Protein AF-A0A1Y5G6A6-F1 (afdb_monomer)

Sequence (127 aa):
MKDCNSCGKCCTKYSNGGLSATASEIEFWDICRPEIVRYVDDGKIWMNPDNGQQLELCPWLNKVPGEDKYLCGIYYDRPDDCKYYPVTIEQMIADDCEMLEVKDLRNPKQAQKDLDKLMVDSRPPLE

Mean predicted aligned error: 2.64 Å

Structure (mmCIF, N/CA/C/O backbone):
data_AF-A0A1Y5G6A6-F1
#
_entry.id   AF-A0A1Y5G6A6-F1
#
loop_
_atom_site.group_PDB
_atom_site.id
_atom_site.type_symbol
_atom_site.label_atom_id
_atom_site.label_alt_id
_atom_site.label_comp_id
_atom_site.label_asym_id
_atom_site.label_entity_id
_atom_site.label_seq_id
_atom_site.pdbx_PDB_ins_code
_atom_site.Cartn_x
_atom_site.Cartn_y
_atom_site.Cartn_z
_atom_site.occupancy
_atom_site.B_iso_or_equiv
_atom_site.auth_seq_id
_atom_site.auth_comp_id
_atom_site.auth_asym_id
_atom_site.auth_atom_id
_atom_site.pdbx_PDB_model_num
ATOM 1 N N . MET A 1 1 ? -7.605 0.165 17.336 1.00 94.31 1 MET A N 1
ATOM 2 C CA . MET A 1 1 ? -6.863 -0.388 16.202 1.00 94.31 1 MET A CA 1
ATOM 3 C C . MET A 1 1 ? -5.777 -1.316 16.713 1.00 94.31 1 MET A C 1
ATOM 5 O O . MET A 1 1 ? -5.132 -0.988 17.707 1.00 94.31 1 MET A O 1
ATOM 9 N N . LYS A 1 2 ? -5.603 -2.460 16.053 1.00 95.94 2 LYS A N 1
ATOM 10 C CA . LYS A 1 2 ? -4.484 -3.391 16.262 1.00 95.94 2 LYS A CA 1
ATOM 11 C C . LYS A 1 2 ? -3.462 -3.267 15.129 1.00 95.94 2 LYS A C 1
ATOM 13 O O . LYS A 1 2 ? -3.739 -2.626 14.116 1.00 95.94 2 LYS A O 1
ATOM 18 N N . ASP A 1 3 ? -2.320 -3.921 15.289 1.00 95.00 3 ASP A N 1
ATOM 19 C CA . ASP A 1 3 ? -1.250 -3.902 14.292 1.00 95.00 3 ASP A CA 1
ATOM 20 C C . ASP A 1 3 ? -1.675 -4.527 12.956 1.00 95.00 3 ASP A C 1
ATOM 22 O O . ASP A 1 3 ? -2.510 -5.439 12.897 1.00 95.00 3 ASP A O 1
ATOM 26 N N . CYS A 1 4 ? -1.062 -4.044 11.870 1.00 94.88 4 CYS A N 1
ATOM 27 C CA . CYS A 1 4 ? -1.182 -4.667 10.556 1.00 94.88 4 CYS A CA 1
ATOM 28 C C . CYS A 1 4 ? -0.639 -6.098 10.615 1.00 94.88 4 CYS A C 1
ATOM 30 O O . CYS A 1 4 ? 0.480 -6.333 11.062 1.00 94.88 4 CYS A O 1
ATOM 32 N N . ASN A 1 5 ? -1.421 -7.059 10.127 1.00 95.94 5 ASN A N 1
ATOM 33 C CA . ASN A 1 5 ? -1.040 -8.470 10.090 1.00 95.94 5 ASN A CA 1
ATOM 34 C C . ASN A 1 5 ? -0.456 -8.915 8.741 1.00 95.94 5 ASN A C 1
ATOM 36 O O . ASN A 1 5 ? -0.263 -10.110 8.526 1.00 95.94 5 ASN A O 1
ATOM 40 N N . SER A 1 6 ? -0.197 -7.972 7.831 1.00 96.31 6 SER A N 1
ATOM 41 C CA . SER A 1 6 ? 0.351 -8.234 6.498 1.00 96.31 6 SER A CA 1
ATOM 42 C C . SER A 1 6 ? -0.490 -9.203 5.652 1.00 96.31 6 SER A C 1
ATOM 44 O O . SER A 1 6 ? 0.052 -9.969 4.859 1.00 96.31 6 SER A O 1
ATOM 46 N N . CYS A 1 7 ? -1.822 -9.154 5.776 1.00 96.88 7 CYS A N 1
ATOM 47 C CA . CYS A 1 7 ? -2.744 -10.012 5.015 1.00 96.88 7 CYS A CA 1
ATOM 48 C C . CYS A 1 7 ? -2.739 -9.775 3.490 1.00 96.88 7 CYS A C 1
ATOM 50 O O . CYS A 1 7 ? -3.278 -10.586 2.743 1.00 96.88 7 CYS A O 1
ATOM 52 N N . GLY A 1 8 ? -2.165 -8.665 3.007 1.00 95.81 8 GLY A N 1
ATOM 53 C CA . GLY A 1 8 ? -2.004 -8.368 1.576 1.00 95.81 8 GLY A CA 1
ATOM 54 C C . GLY A 1 8 ? -3.264 -7.901 0.836 1.00 95.81 8 GLY A C 1
ATOM 55 O O . GLY A 1 8 ? -3.186 -7.654 -0.369 1.00 95.81 8 GLY A O 1
ATOM 56 N N . LYS A 1 9 ? -4.407 -7.733 1.520 1.00 96.06 9 LYS A N 1
ATOM 57 C CA . LYS A 1 9 ? -5.672 -7.290 0.899 1.00 96.06 9 LYS A CA 1
ATOM 58 C C . LYS A 1 9 ? -5.542 -5.938 0.200 1.00 96.06 9 LYS A C 1
ATOM 60 O O . LYS A 1 9 ? -5.856 -5.840 -0.980 1.00 96.06 9 LYS A O 1
ATOM 65 N N . CYS A 1 10 ? -5.025 -4.922 0.895 1.00 95.25 10 CYS A N 1
ATOM 66 C CA . CYS A 1 10 ? -4.820 -3.597 0.306 1.00 95.25 10 CYS A CA 1
ATOM 67 C C . CYS A 1 10 ? -3.791 -3.636 -0.835 1.00 95.25 10 CYS A C 1
ATOM 69 O O . CYS A 1 10 ? -4.046 -3.087 -1.901 1.00 95.25 10 CYS A O 1
ATOM 71 N N . CYS A 1 11 ? -2.680 -4.363 -0.670 1.00 96.00 11 CYS A N 1
ATOM 72 C CA . CYS A 1 11 ? -1.668 -4.510 -1.720 1.00 96.00 11 CYS A CA 1
ATOM 73 C C . CYS A 1 11 ? -2.244 -5.124 -3.004 1.00 96.00 11 CYS A C 1
ATOM 75 O O . CYS A 1 11 ? -1.933 -4.661 -4.094 1.00 96.00 11 CYS A O 1
ATOM 77 N N . THR A 1 12 ? -3.094 -6.144 -2.867 1.00 96.12 12 THR A N 1
ATOM 78 C CA . THR A 1 12 ? -3.748 -6.820 -3.998 1.00 96.12 12 THR A CA 1
ATOM 79 C C . THR A 1 12 ? -4.854 -5.960 -4.610 1.00 96.12 12 THR A C 1
ATOM 81 O O . THR A 1 12 ? -5.032 -5.952 -5.822 1.00 96.12 12 THR A O 1
ATOM 84 N N . LYS A 1 13 ? -5.595 -5.209 -3.784 1.00 96.44 13 LYS A N 1
ATOM 85 C CA . LYS A 1 13 ? -6.676 -4.328 -4.243 1.00 96.44 13 LYS A CA 1
ATOM 86 C C . LYS A 1 13 ? -6.159 -3.213 -5.152 1.00 96.44 13 LYS A C 1
ATOM 88 O O . LYS A 1 13 ? -6.781 -2.934 -6.171 1.00 96.44 13 LYS A O 1
ATOM 93 N N . TYR A 1 14 ? -5.042 -2.586 -4.785 1.00 96.75 14 TYR A N 1
ATOM 94 C CA . TYR A 1 14 ? -4.523 -1.422 -5.507 1.00 96.75 14 TYR A CA 1
ATOM 95 C C . TYR A 1 14 ? -3.482 -1.762 -6.583 1.00 96.75 14 TYR A C 1
ATOM 97 O O . TYR A 1 14 ? -3.152 -0.898 -7.391 1.00 96.75 14 TYR A O 1
ATOM 105 N N . SER A 1 15 ? -2.966 -2.994 -6.655 1.00 95.44 15 SER A N 1
ATOM 106 C CA . SER A 1 15 ? -1.864 -3.310 -7.576 1.00 95.44 15 SER A CA 1
ATOM 107 C C . SER A 1 15 ? -2.192 -3.155 -9.058 1.00 95.44 15 SER A C 1
ATOM 109 O O . SER A 1 15 ? -1.291 -2.852 -9.836 1.00 95.44 15 SER A O 1
ATOM 111 N N . ASN A 1 16 ? -3.452 -3.350 -9.447 1.00 96.44 16 ASN A N 1
ATOM 112 C CA . ASN A 1 16 ? -3.880 -3.284 -10.841 1.00 96.44 16 ASN A CA 1
ATOM 113 C C . ASN A 1 16 ? -4.223 -1.842 -11.252 1.00 96.44 16 ASN A C 1
ATOM 115 O O . ASN A 1 16 ? -5.392 -1.483 -11.393 1.00 96.44 16 ASN A O 1
ATOM 119 N N . GLY A 1 17 ? -3.195 -0.997 -11.374 1.00 94.69 17 GLY A N 1
ATOM 120 C CA . GLY A 1 17 ? -3.330 0.399 -11.811 1.00 94.69 17 GLY A CA 1
ATOM 121 C C . GLY A 1 17 ? -3.957 1.352 -10.786 1.00 94.69 17 GLY A C 1
ATOM 122 O O . GLY A 1 17 ? -4.288 2.483 -11.130 1.00 94.69 17 GLY A O 1
ATOM 123 N N . GLY A 1 18 ? -4.134 0.916 -9.535 1.00 96.00 18 GLY A N 1
ATOM 124 C CA . GLY A 1 18 ? -4.655 1.738 -8.437 1.00 96.00 18 GLY A CA 1
ATOM 125 C C . GLY A 1 18 ? -3.578 2.457 -7.622 1.00 96.00 18 GLY A C 1
ATOM 126 O O . GLY A 1 18 ? -3.912 3.082 -6.620 1.00 96.00 18 GLY A O 1
ATOM 127 N N . LEU A 1 19 ? -2.307 2.339 -8.017 1.00 97.12 19 LEU A N 1
ATOM 128 C CA . LEU A 1 19 ? -1.159 2.978 -7.377 1.00 97.12 19 LEU A CA 1
ATOM 129 C C . LEU A 1 19 ? -0.457 3.904 -8.367 1.00 97.12 19 LEU A C 1
ATOM 131 O O . LEU A 1 19 ? -0.382 3.615 -9.562 1.00 97.12 19 LEU A O 1
ATOM 135 N N . SER A 1 20 ? 0.114 4.975 -7.838 1.00 97.25 20 SER A N 1
ATOM 136 C CA . SER A 1 20 ? 0.919 5.946 -8.561 1.00 97.25 20 SER A CA 1
ATOM 137 C C . SER A 1 20 ? 2.256 6.182 -7.860 1.00 97.25 20 SER A C 1
ATOM 139 O O . SER A 1 20 ? 2.449 5.814 -6.701 1.00 97.25 20 SER A O 1
ATOM 141 N N . ALA A 1 21 ? 3.196 6.768 -8.595 1.00 97.81 21 ALA A N 1
ATOM 142 C CA . ALA A 1 21 ? 4.441 7.293 -8.059 1.00 97.81 21 ALA A CA 1
ATOM 143 C C . ALA A 1 21 ? 4.642 8.703 -8.611 1.00 97.81 21 ALA A C 1
ATOM 145 O O . ALA A 1 21 ? 4.272 9.004 -9.749 1.00 97.81 21 ALA A O 1
ATOM 146 N N . THR A 1 22 ? 5.223 9.577 -7.803 1.00 97.94 22 THR A N 1
ATOM 147 C CA . THR A 1 22 ? 5.615 10.913 -8.239 1.00 97.94 22 THR A CA 1
ATOM 148 C C . THR A 1 22 ? 6.796 10.844 -9.208 1.00 97.94 22 THR A C 1
ATOM 150 O O . THR A 1 22 ? 7.573 9.887 -9.223 1.00 97.94 22 THR A O 1
ATOM 153 N N . ALA A 1 23 ? 6.981 11.902 -10.002 1.00 98.00 23 ALA A N 1
ATOM 154 C CA . ALA A 1 23 ? 8.119 11.997 -10.917 1.00 98.00 23 ALA A CA 1
ATOM 155 C C . ALA A 1 23 ? 9.470 11.882 -10.186 1.00 98.00 23 ALA A C 1
ATOM 157 O O . ALA A 1 23 ? 10.388 11.253 -10.701 1.00 98.00 23 ALA A O 1
ATOM 158 N N . SER A 1 24 ? 9.578 12.434 -8.973 1.00 97.81 24 SER A N 1
ATOM 159 C CA . SER A 1 24 ? 10.803 12.370 -8.168 1.00 97.81 24 SER A CA 1
ATOM 160 C C . SER A 1 24 ? 11.104 10.964 -7.642 1.00 97.81 24 SER A C 1
ATOM 162 O O . SER A 1 24 ? 12.269 10.587 -7.563 1.00 97.81 24 SER A O 1
ATOM 164 N N . GLU A 1 25 ? 10.084 10.168 -7.307 1.00 97.94 25 GLU A N 1
ATOM 165 C CA . GLU A 1 25 ? 10.280 8.757 -6.942 1.00 97.94 25 GLU A CA 1
ATOM 166 C C . GLU A 1 25 ? 10.767 7.936 -8.135 1.00 97.94 25 GLU A C 1
ATOM 168 O O . GLU A 1 25 ? 11.708 7.155 -8.005 1.00 97.94 25 GLU A O 1
ATOM 173 N N . ILE A 1 26 ? 10.171 8.159 -9.310 1.00 98.38 26 ILE A N 1
ATOM 174 C CA . ILE A 1 26 ? 10.577 7.490 -10.550 1.00 98.38 26 ILE A CA 1
ATOM 175 C C . ILE A 1 26 ? 12.017 7.868 -10.919 1.00 98.38 26 ILE A C 1
ATOM 177 O O . ILE A 1 26 ? 12.809 6.982 -11.226 1.00 98.38 26 ILE A O 1
ATOM 181 N N . GLU A 1 27 ? 12.382 9.152 -10.838 1.00 98.00 27 GLU A N 1
ATOM 182 C CA . GLU A 1 27 ? 13.753 9.626 -11.079 1.00 98.00 27 GLU A CA 1
ATOM 18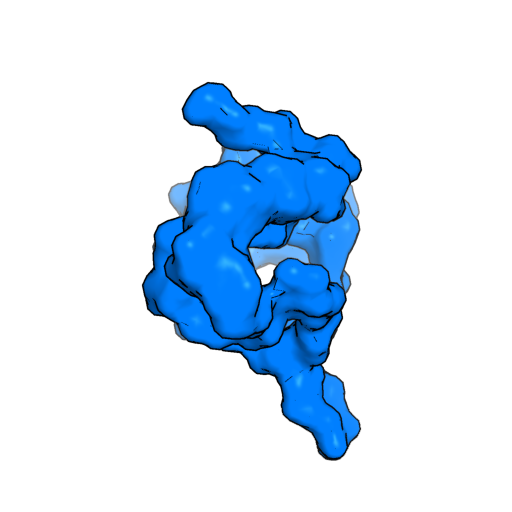3 C C . GLU A 1 27 ? 14.752 8.990 -10.103 1.00 98.00 27 GLU A C 1
ATOM 185 O O . GLU A 1 27 ? 15.824 8.533 -10.504 1.00 98.00 27 GLU A O 1
ATOM 190 N N . PHE A 1 28 ? 14.394 8.892 -8.819 1.00 97.69 28 PHE A N 1
ATOM 191 C CA . PHE A 1 28 ? 15.220 8.193 -7.839 1.00 97.69 28 PHE A CA 1
ATOM 192 C C . PHE A 1 28 ? 15.411 6.715 -8.205 1.00 97.69 28 PHE A C 1
ATOM 194 O O . PHE A 1 28 ? 16.535 6.210 -8.133 1.00 97.69 28 PHE A O 1
ATOM 201 N N . TRP A 1 29 ? 14.348 6.011 -8.604 1.00 98.44 29 TRP A N 1
ATOM 202 C CA . TRP A 1 29 ? 14.465 4.612 -9.012 1.00 98.44 29 TRP A CA 1
ATOM 203 C C . TRP A 1 29 ? 15.279 4.439 -10.291 1.00 98.44 29 TRP A C 1
ATOM 205 O O . TRP A 1 29 ? 16.041 3.480 -10.374 1.00 98.44 29 TRP A O 1
ATOM 215 N N . ASP A 1 30 ? 15.181 5.362 -11.246 1.00 97.75 30 ASP A N 1
ATOM 216 C CA . ASP A 1 30 ? 15.973 5.323 -12.479 1.00 97.75 30 ASP A CA 1
ATOM 217 C C . ASP A 1 30 ? 17.480 5.330 -12.190 1.00 97.75 30 ASP A C 1
ATOM 219 O O . ASP A 1 30 ? 18.249 4.544 -12.742 1.00 97.75 30 ASP A O 1
ATOM 223 N N . ILE A 1 31 ? 17.895 6.161 -11.232 1.00 97.75 31 ILE A N 1
ATOM 224 C CA . ILE A 1 31 ? 19.303 6.315 -10.860 1.00 97.75 31 ILE A CA 1
ATOM 225 C C . ILE A 1 31 ? 19.770 5.186 -9.931 1.00 97.75 31 ILE A C 1
ATOM 227 O O . ILE A 1 31 ? 20.872 4.657 -10.092 1.00 97.75 31 ILE A O 1
ATOM 231 N N . CYS A 1 32 ? 18.967 4.846 -8.922 1.00 97.88 32 CYS A N 1
ATOM 232 C CA . CYS A 1 32 ? 19.423 4.039 -7.789 1.00 97.88 32 CYS A CA 1
ATOM 233 C C . CYS A 1 32 ? 18.883 2.608 -7.793 1.00 97.88 32 CYS A C 1
ATOM 235 O O . CYS A 1 32 ? 19.511 1.736 -7.193 1.00 97.88 32 CYS A O 1
ATOM 237 N N . ARG A 1 33 ? 17.720 2.368 -8.409 1.00 98.12 33 ARG A N 1
ATOM 238 C CA . ARG A 1 33 ? 16.931 1.128 -8.300 1.00 98.12 33 ARG A CA 1
ATOM 239 C C . ARG A 1 33 ? 16.454 0.646 -9.680 1.00 98.12 33 ARG A C 1
ATOM 241 O O . ARG A 1 33 ? 15.242 0.552 -9.914 1.00 98.12 33 ARG A O 1
ATOM 248 N N . PRO A 1 34 ? 17.377 0.317 -10.605 1.00 97.06 34 PRO A N 1
ATOM 249 C CA . PRO A 1 34 ? 17.033 -0.062 -11.976 1.00 97.06 34 PRO A CA 1
ATOM 250 C C . PRO A 1 34 ? 16.122 -1.298 -12.051 1.00 97.06 34 PRO A C 1
ATOM 252 O O . PRO A 1 34 ? 15.373 -1.484 -13.010 1.00 97.06 34 PRO A O 1
ATOM 255 N N . GLU A 1 35 ? 16.140 -2.154 -11.029 1.00 97.88 35 GLU A N 1
ATOM 256 C CA . GLU A 1 35 ? 15.230 -3.287 -10.921 1.00 97.88 35 GLU A CA 1
ATOM 257 C C . GLU A 1 35 ? 13.775 -2.873 -10.673 1.00 97.88 35 GLU A C 1
ATOM 259 O O . GLU A 1 35 ? 12.883 -3.615 -11.079 1.00 97.88 35 GLU A O 1
ATOM 264 N N . ILE A 1 36 ? 13.537 -1.712 -10.046 1.00 98.44 36 ILE A N 1
ATOM 265 C CA . ILE A 1 36 ? 12.209 -1.129 -9.807 1.00 98.44 36 ILE A CA 1
ATOM 266 C C . ILE A 1 36 ? 11.757 -0.343 -11.031 1.00 98.44 36 ILE A C 1
ATOM 268 O O . ILE A 1 36 ? 10.665 -0.606 -11.538 1.00 98.44 36 ILE A O 1
ATOM 272 N N . VAL A 1 37 ? 12.600 0.568 -11.534 1.00 98.25 37 VAL A N 1
ATOM 273 C CA . VAL A 1 37 ? 12.225 1.476 -12.633 1.00 98.25 37 VAL A CA 1
ATOM 274 C C . VAL A 1 37 ? 11.849 0.727 -13.912 1.00 98.25 37 VAL A C 1
ATOM 276 O O . VAL A 1 37 ? 11.026 1.204 -14.680 1.00 98.25 37 VAL A O 1
ATOM 279 N N . ARG A 1 38 ? 12.373 -0.490 -14.124 1.00 98.25 38 ARG A N 1
ATOM 280 C CA . ARG A 1 38 ? 12.008 -1.318 -15.285 1.00 98.25 38 ARG A CA 1
ATOM 281 C C . ARG A 1 38 ? 10.507 -1.629 -15.369 1.00 98.25 38 ARG A C 1
ATOM 283 O O . ARG A 1 38 ? 10.041 -2.036 -16.422 1.00 98.25 38 ARG A O 1
ATOM 290 N N . TYR A 1 39 ? 9.776 -1.511 -14.258 1.00 98.50 39 TYR A N 1
ATOM 291 C CA . TYR A 1 39 ? 8.323 -1.688 -14.195 1.00 98.50 39 TYR A CA 1
ATOM 292 C C . TYR A 1 39 ? 7.558 -0.363 -14.323 1.00 98.50 39 TYR A C 1
ATOM 294 O O . TYR A 1 39 ? 6.386 -0.291 -13.943 1.00 98.50 39 TYR A O 1
ATOM 302 N N . VAL A 1 40 ? 8.219 0.690 -14.800 1.00 98.19 40 VAL A N 1
ATOM 303 C CA . VAL A 1 40 ? 7.634 2.000 -15.072 1.00 98.19 40 VAL A CA 1
ATOM 304 C C . VAL A 1 40 ? 7.541 2.191 -16.582 1.00 98.19 40 VAL A C 1
ATOM 306 O O . VAL A 1 40 ? 8.522 1.985 -17.291 1.00 98.19 40 VAL A O 1
ATOM 309 N N . ASP A 1 41 ? 6.372 2.602 -17.067 1.00 97.81 41 ASP A N 1
ATOM 310 C CA . ASP A 1 41 ? 6.156 2.976 -18.468 1.00 97.81 41 ASP A CA 1
ATOM 311 C C . ASP A 1 41 ? 5.196 4.167 -18.541 1.00 97.81 41 ASP A C 1
ATOM 313 O O . ASP A 1 41 ? 4.162 4.177 -17.872 1.00 97.81 41 ASP A O 1
ATOM 317 N N . ASP A 1 42 ? 5.565 5.198 -19.305 1.00 95.62 42 ASP A N 1
ATOM 318 C CA . ASP A 1 42 ? 4.805 6.455 -19.443 1.00 95.62 42 ASP A CA 1
ATOM 319 C C . ASP A 1 42 ? 4.337 7.052 -18.091 1.00 95.62 42 ASP A C 1
ATOM 321 O O . ASP A 1 42 ? 3.189 7.459 -17.908 1.00 95.62 42 ASP A O 1
ATOM 325 N N . GLY A 1 43 ? 5.224 7.026 -17.086 1.00 95.81 43 GLY A N 1
ATOM 326 C CA . GLY A 1 43 ? 4.954 7.523 -15.729 1.00 95.81 43 GLY A CA 1
ATOM 327 C C . GLY A 1 43 ? 4.015 6.652 -14.879 1.00 95.81 43 GLY A C 1
ATOM 328 O O . GLY A 1 43 ? 3.745 6.995 -13.729 1.00 95.81 43 GLY A O 1
ATOM 329 N N . LYS A 1 44 ? 3.523 5.526 -15.405 1.00 97.62 44 LYS A N 1
ATOM 330 C CA . LYS A 1 44 ? 2.714 4.543 -14.669 1.00 97.62 44 LYS A CA 1
ATOM 331 C C . LYS A 1 44 ? 3.600 3.457 -14.091 1.00 97.62 44 LYS A C 1
ATOM 333 O O . LYS A 1 44 ? 4.618 3.108 -14.679 1.00 97.62 44 LYS A O 1
ATOM 338 N N . ILE A 1 45 ? 3.185 2.891 -12.962 1.00 98.12 45 ILE A N 1
ATOM 339 C CA . ILE A 1 45 ? 3.941 1.858 -12.253 1.00 98.12 45 ILE A CA 1
ATOM 340 C C . ILE A 1 45 ? 3.256 0.494 -12.319 1.00 98.12 45 ILE A C 1
ATOM 342 O O . ILE A 1 45 ? 2.039 0.377 -12.471 1.00 98.12 45 ILE A O 1
ATOM 346 N N . TRP A 1 46 ? 4.077 -0.542 -12.158 1.00 97.81 46 TRP A N 1
ATOM 347 C CA . TRP A 1 46 ? 3.709 -1.954 -12.309 1.00 97.81 46 TRP A CA 1
ATOM 348 C C . TRP A 1 46 ? 3.283 -2.290 -13.736 1.00 97.81 46 TRP A C 1
ATOM 350 O O . TRP A 1 46 ? 2.334 -3.032 -13.968 1.00 97.81 46 TRP A O 1
ATOM 360 N N . MET A 1 47 ? 4.030 -1.757 -14.693 1.00 98.38 47 MET A N 1
ATOM 361 C CA . MET A 1 47 ? 3.915 -2.072 -16.107 1.00 98.38 47 MET A CA 1
ATOM 362 C C . MET A 1 47 ? 4.831 -3.255 -16.422 1.00 98.38 47 MET A C 1
ATOM 364 O O . MET A 1 47 ? 5.946 -3.352 -15.909 1.00 98.38 47 MET A O 1
ATOM 368 N N . ASN A 1 48 ? 4.356 -4.199 -17.225 1.00 97.94 48 ASN A N 1
ATOM 369 C CA . ASN A 1 48 ? 5.141 -5.349 -17.640 1.00 97.94 48 ASN A CA 1
ATOM 370 C C . ASN A 1 48 ? 6.283 -4.873 -18.563 1.00 97.94 48 ASN A C 1
ATOM 372 O O . ASN A 1 48 ? 5.991 -4.314 -19.622 1.00 97.94 48 ASN A O 1
ATOM 376 N N . PRO A 1 49 ? 7.560 -5.118 -18.211 1.00 97.50 49 PRO A N 1
ATOM 377 C CA . PRO A 1 49 ? 8.706 -4.623 -18.975 1.00 97.50 49 PRO A CA 1
ATOM 378 C C . PRO A 1 4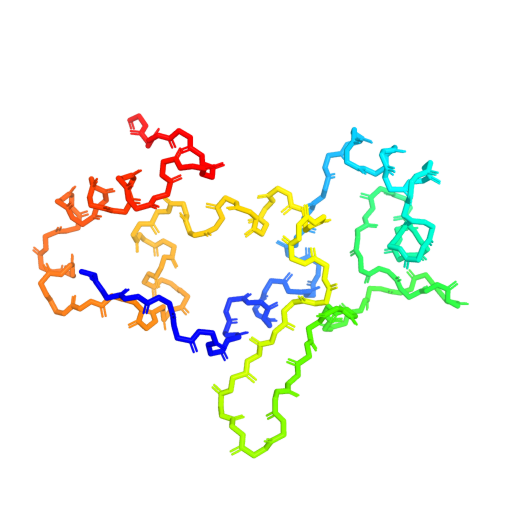9 ? 8.790 -5.182 -20.403 1.00 97.50 49 PRO A C 1
ATOM 380 O O . PRO A 1 49 ? 9.404 -4.560 -21.264 1.00 97.50 49 PRO A O 1
ATOM 383 N N . ASP A 1 50 ? 8.191 -6.346 -20.667 1.00 97.25 50 ASP A N 1
ATOM 384 C CA . ASP A 1 50 ? 8.318 -7.024 -21.959 1.00 97.25 50 ASP A CA 1
ATOM 385 C C . ASP A 1 50 ? 7.291 -6.533 -22.989 1.00 97.25 50 ASP A C 1
ATOM 387 O O . ASP A 1 50 ? 7.529 -6.611 -24.195 1.00 97.25 50 ASP A O 1
ATOM 391 N N . ASN A 1 51 ? 6.122 -6.067 -22.536 1.00 96.75 51 ASN A N 1
ATOM 392 C CA . ASN A 1 51 ? 5.001 -5.743 -23.425 1.00 96.75 51 ASN A CA 1
ATOM 393 C C . ASN A 1 51 ? 4.247 -4.445 -23.080 1.00 96.75 51 ASN A C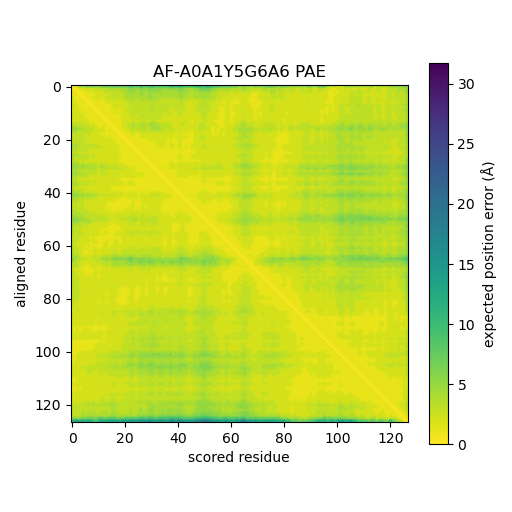 1
ATOM 395 O O . ASN A 1 51 ? 3.280 -4.120 -23.769 1.00 96.75 51 ASN A O 1
ATOM 399 N N . GLY A 1 52 ? 4.654 -3.728 -22.029 1.00 96.38 52 GLY A N 1
ATOM 400 C CA . GLY A 1 52 ? 4.054 -2.462 -21.596 1.00 96.38 52 GLY A CA 1
ATOM 401 C C . GLY A 1 52 ? 2.637 -2.579 -21.026 1.00 96.38 52 GLY A C 1
ATOM 402 O O . GLY A 1 52 ? 1.953 -1.574 -20.860 1.00 96.38 52 GLY A O 1
ATOM 403 N N . GLN A 1 53 ? 2.135 -3.786 -20.745 1.00 97.94 53 GLN A N 1
ATOM 404 C CA . GLN A 1 53 ? 0.790 -3.967 -20.191 1.00 97.94 53 GLN A CA 1
ATOM 405 C C . GLN A 1 53 ? 0.772 -3.777 -18.674 1.00 97.94 53 GLN A C 1
ATOM 407 O O . GLN A 1 53 ? 1.705 -4.174 -17.983 1.00 97.94 53 GLN A O 1
ATOM 412 N N . GLN A 1 54 ? -0.321 -3.228 -18.141 1.00 98.00 54 GLN A N 1
ATOM 413 C CA . GLN A 1 54 ? -0.536 -3.146 -16.695 1.00 98.00 54 GLN A CA 1
ATOM 414 C C . GLN A 1 54 ? -0.505 -4.551 -16.077 1.00 98.00 54 GLN A C 1
ATOM 416 O O . GLN A 1 54 ? -1.239 -5.443 -16.509 1.00 98.00 54 GLN A O 1
ATOM 421 N N . LEU A 1 55 ? 0.322 -4.743 -15.051 1.00 98.00 55 LEU A N 1
ATOM 422 C CA . LEU A 1 55 ? 0.305 -5.960 -14.250 1.00 98.00 55 LEU A CA 1
ATOM 423 C C . LEU A 1 55 ? -0.910 -5.951 -13.322 1.00 98.00 55 LEU A C 1
ATOM 425 O O . LEU A 1 55 ? -1.194 -4.949 -12.666 1.00 98.00 55 LEU A O 1
ATOM 429 N N . GLU A 1 56 ? -1.583 -7.098 -13.218 1.00 97.06 56 GLU A N 1
ATOM 430 C CA . GLU A 1 56 ? -2.690 -7.275 -12.273 1.00 97.06 56 GLU A CA 1
ATOM 431 C C . GLU A 1 56 ? -2.201 -7.262 -10.819 1.00 97.06 56 GLU A C 1
ATOM 433 O O . GLU A 1 56 ? -2.862 -6.713 -9.937 1.00 97.06 56 GLU A O 1
ATOM 438 N N . LEU A 1 57 ? -1.023 -7.841 -10.564 1.00 97.12 57 LEU A N 1
ATOM 439 C CA . LEU A 1 57 ? -0.392 -7.900 -9.248 1.00 97.12 57 LEU A CA 1
ATOM 440 C C . LEU A 1 57 ? 0.947 -7.172 -9.240 1.00 97.12 57 LEU A C 1
ATOM 442 O O . LEU A 1 57 ? 1.720 -7.241 -10.194 1.00 97.12 57 LEU A O 1
ATOM 446 N N . CYS A 1 58 ? 1.234 -6.513 -8.118 1.00 97.69 58 CYS A N 1
ATOM 447 C CA . CYS A 1 58 ? 2.495 -5.818 -7.918 1.00 97.69 58 CYS A CA 1
ATOM 448 C C . CYS A 1 58 ? 3.634 -6.849 -7.973 1.00 97.69 58 CYS A C 1
ATOM 450 O O . CYS A 1 58 ? 3.588 -7.833 -7.226 1.00 97.69 58 CYS A O 1
ATOM 452 N N . PRO A 1 59 ? 4.676 -6.630 -8.794 1.00 97.56 59 PRO A N 1
ATOM 453 C CA . PRO A 1 59 ? 5.766 -7.592 -8.971 1.00 97.56 59 PRO A CA 1
ATOM 454 C C . PRO A 1 59 ? 6.600 -7.801 -7.699 1.00 97.56 59 PRO A C 1
ATOM 456 O O . PRO A 1 59 ? 7.381 -8.745 -7.612 1.00 97.56 59 PRO A O 1
ATOM 459 N N . TRP A 1 60 ? 6.426 -6.934 -6.700 1.00 97.94 60 TRP A N 1
ATOM 460 C CA . TRP A 1 60 ? 7.130 -6.978 -5.421 1.00 97.94 60 TRP A CA 1
ATOM 461 C C . TRP A 1 60 ? 6.295 -7.564 -4.281 1.00 97.94 60 TRP A C 1
ATOM 463 O O . TRP A 1 60 ? 6.772 -7.608 -3.144 1.00 97.94 60 TRP A O 1
ATOM 473 N N . LEU A 1 61 ? 5.059 -7.995 -4.547 1.00 97.56 61 LEU A N 1
ATOM 474 C CA . LEU A 1 61 ? 4.188 -8.598 -3.546 1.00 97.56 61 LEU A CA 1
ATOM 475 C C . LEU A 1 61 ? 4.476 -10.101 -3.427 1.00 97.56 61 LEU A C 1
ATOM 477 O O . LEU A 1 61 ? 4.082 -10.896 -4.274 1.00 97.56 61 LEU A O 1
ATOM 481 N N . ASN A 1 62 ? 5.146 -10.499 -2.348 1.00 97.19 62 ASN A N 1
ATOM 482 C CA . ASN A 1 62 ? 5.589 -11.874 -2.132 1.00 97.19 62 ASN A CA 1
ATOM 483 C C . ASN A 1 62 ? 4.712 -12.573 -1.094 1.00 97.19 62 ASN A C 1
ATOM 485 O O . ASN A 1 62 ? 4.670 -12.142 0.057 1.00 97.19 62 ASN A O 1
ATOM 489 N N . LYS A 1 63 ? 4.046 -13.672 -1.461 1.00 96.88 63 LYS A N 1
ATOM 490 C CA . LYS A 1 63 ? 3.330 -14.511 -0.489 1.00 96.88 63 LYS A CA 1
ATOM 491 C C . LYS A 1 63 ? 4.323 -15.345 0.324 1.00 96.88 63 LYS A C 1
ATOM 493 O O . LYS A 1 63 ? 5.190 -16.002 -0.250 1.00 96.88 63 LYS A O 1
ATOM 498 N N . VAL A 1 64 ? 4.174 -15.353 1.646 1.00 97.12 64 VAL A N 1
ATOM 499 C CA . VAL A 1 64 ? 4.984 -16.191 2.539 1.00 97.12 64 VAL A CA 1
ATOM 500 C C . VAL A 1 64 ? 4.506 -17.648 2.438 1.00 97.12 64 VAL A C 1
ATOM 502 O O . VAL A 1 64 ? 3.320 -17.914 2.647 1.00 97.12 64 VAL A O 1
ATOM 505 N N . PRO A 1 65 ? 5.381 -18.618 2.112 1.00 96.38 65 PRO A N 1
ATOM 506 C CA . PRO A 1 65 ? 4.976 -20.016 1.997 1.00 96.38 65 PRO A CA 1
ATOM 507 C C . PRO A 1 65 ? 4.417 -20.569 3.313 1.00 96.38 65 PRO A C 1
ATOM 509 O O . PRO A 1 65 ? 5.061 -20.478 4.352 1.00 96.38 65 PRO A O 1
ATOM 512 N N . GLY A 1 66 ? 3.230 -21.177 3.257 1.00 96.06 66 GLY A N 1
ATOM 513 C CA . GLY A 1 66 ? 2.580 -21.785 4.424 1.00 96.06 66 GLY A CA 1
ATOM 514 C C . GLY A 1 66 ? 1.922 -20.802 5.400 1.00 96.06 66 GLY A C 1
ATOM 515 O O . GLY A 1 66 ? 1.385 -21.247 6.410 1.00 96.06 66 GLY A O 1
ATOM 516 N N . GLU A 1 67 ? 1.915 -19.500 5.099 1.00 95.94 67 GLU A N 1
ATOM 517 C CA . GLU A 1 67 ? 1.268 -18.467 5.914 1.00 95.94 67 GLU A CA 1
ATOM 518 C C . GLU A 1 67 ? 0.290 -17.619 5.085 1.00 95.94 67 GLU A C 1
ATOM 520 O O . GLU A 1 67 ? 0.479 -17.387 3.889 1.00 95.94 67 GLU A O 1
ATOM 525 N N . ASP A 1 68 ? -0.731 -17.072 5.747 1.00 93.62 68 ASP A N 1
ATOM 526 C CA . ASP A 1 68 ? -1.637 -16.067 5.174 1.00 93.62 68 ASP A CA 1
ATOM 527 C C . ASP A 1 68 ? -1.042 -14.654 5.300 1.00 93.62 68 ASP A C 1
ATOM 529 O O . ASP A 1 68 ? -1.674 -13.721 5.796 1.00 93.62 68 ASP A O 1
ATOM 533 N N . LYS A 1 69 ? 0.221 -14.508 4.880 1.00 96.62 69 LYS A N 1
ATOM 534 C CA . LYS A 1 69 ? 0.975 -13.252 4.936 1.00 96.62 69 LYS A CA 1
ATOM 535 C C . LYS A 1 69 ? 1.639 -12.932 3.608 1.00 96.62 69 LYS A C 1
ATOM 537 O O . LYS A 1 69 ? 2.060 -13.820 2.867 1.00 96.62 69 LYS A O 1
ATOM 542 N N . TYR A 1 70 ? 1.797 -11.639 3.365 1.00 97.69 70 TYR A N 1
ATOM 543 C CA . TYR A 1 70 ? 2.519 -11.089 2.230 1.00 97.69 70 TYR A CA 1
ATOM 544 C C . TYR A 1 70 ? 3.621 -10.137 2.693 1.00 97.69 70 TYR A C 1
ATOM 546 O O . TYR A 1 70 ? 3.481 -9.446 3.700 1.00 97.69 70 TYR A O 1
ATOM 554 N N . LEU A 1 71 ? 4.712 -10.081 1.937 1.00 97.06 71 LEU A N 1
ATOM 555 C CA . LEU A 1 71 ? 5.846 -9.192 2.164 1.00 97.06 71 LEU A CA 1
ATOM 556 C C . LEU A 1 71 ? 6.106 -8.349 0.916 1.00 97.06 71 LEU A C 1
ATOM 558 O O . LEU A 1 71 ? 6.014 -8.837 -0.210 1.00 97.06 71 LEU A O 1
ATOM 562 N N . CYS A 1 72 ? 6.463 -7.084 1.123 1.00 97.62 72 CYS A N 1
ATOM 563 C CA . CYS A 1 72 ? 6.880 -6.192 0.047 1.00 97.62 72 CYS A CA 1
ATOM 564 C C . CYS A 1 72 ? 8.391 -6.327 -0.179 1.00 97.62 72 CYS A C 1
ATOM 566 O O . CYS A 1 72 ? 9.176 -6.048 0.726 1.00 97.62 72 CYS A O 1
ATOM 568 N N . GLY A 1 73 ? 8.797 -6.717 -1.388 1.00 97.94 73 GLY A N 1
ATOM 569 C CA . GLY A 1 73 ? 10.207 -6.848 -1.774 1.00 97.94 73 GLY A CA 1
ATOM 570 C C . GLY A 1 73 ? 10.959 -5.516 -1.866 1.00 97.94 73 GLY A C 1
ATOM 571 O O . GLY A 1 73 ? 12.184 -5.511 -1.876 1.00 97.94 73 GLY A O 1
ATOM 572 N N . ILE A 1 74 ? 10.234 -4.394 -1.891 1.00 97.69 74 ILE A N 1
ATOM 573 C CA . ILE A 1 74 ? 10.775 -3.031 -1.992 1.00 97.69 74 ILE A CA 1
ATOM 574 C C . ILE A 1 74 ? 10.283 -2.151 -0.840 1.00 97.69 74 ILE A C 1
ATOM 576 O O . ILE A 1 74 ? 9.957 -0.990 -1.033 1.00 97.69 74 ILE A O 1
ATOM 580 N N . TYR A 1 75 ? 10.155 -2.699 0.371 1.00 96.00 75 TYR A N 1
ATOM 581 C CA . TYR A 1 75 ? 9.490 -2.012 1.487 1.00 96.00 75 TYR A CA 1
ATOM 582 C C . TYR A 1 75 ? 9.975 -0.568 1.737 1.00 96.00 75 TYR A C 1
ATOM 584 O O . TYR A 1 75 ? 9.155 0.299 2.035 1.00 96.00 75 TYR A O 1
ATOM 592 N N . TYR A 1 76 ? 11.276 -0.307 1.594 1.00 95.69 76 TYR A N 1
ATOM 593 C CA . TYR A 1 76 ? 11.879 1.015 1.815 1.00 95.69 76 TYR A CA 1
ATOM 594 C C . TYR A 1 76 ? 11.830 1.945 0.597 1.00 95.69 76 TYR A C 1
ATOM 596 O O . TYR A 1 76 ? 12.062 3.139 0.741 1.00 95.69 76 TYR A O 1
ATOM 604 N N . ASP A 1 77 ? 11.483 1.409 -0.569 1.00 97.12 77 ASP A N 1
ATOM 605 C CA . ASP A 1 77 ? 11.471 2.098 -1.865 1.00 97.12 77 ASP A CA 1
ATOM 606 C C . ASP A 1 77 ? 10.100 1.989 -2.524 1.00 97.12 77 ASP A C 1
ATOM 608 O O . ASP A 1 77 ? 9.958 2.135 -3.732 1.00 97.12 77 ASP A O 1
ATOM 612 N N . ARG A 1 78 ? 9.087 1.651 -1.727 1.00 96.94 78 ARG A N 1
ATOM 613 C CA . ARG A 1 78 ? 7.695 1.602 -2.148 1.00 96.94 78 ARG A CA 1
ATOM 614 C C . ARG A 1 78 ? 7.246 3.002 -2.574 1.00 96.94 78 ARG A C 1
ATOM 616 O O . ARG A 1 78 ? 7.715 3.969 -1.973 1.00 96.94 78 ARG A O 1
ATOM 623 N N . PRO A 1 79 ? 6.298 3.099 -3.521 1.00 97.56 79 PRO A N 1
ATOM 624 C CA . PRO A 1 79 ? 5.686 4.375 -3.840 1.00 97.56 79 PRO A CA 1
ATOM 625 C C . PRO A 1 79 ? 5.033 5.000 -2.604 1.00 97.56 79 PRO A C 1
ATOM 627 O O . PRO A 1 79 ? 4.572 4.292 -1.697 1.00 97.56 79 PRO A O 1
ATOM 630 N N . ASP A 1 80 ? 4.925 6.316 -2.613 1.00 96.50 80 ASP A N 1
ATOM 631 C CA . ASP A 1 80 ? 4.328 7.124 -1.565 1.00 96.50 80 ASP A CA 1
ATOM 632 C C . ASP A 1 80 ? 2.875 6.712 -1.283 1.00 96.50 80 ASP A C 1
ATOM 634 O O . ASP A 1 80 ? 2.499 6.596 -0.117 1.00 96.50 80 ASP A O 1
ATOM 638 N N . ASP A 1 81 ? 2.097 6.325 -2.302 1.00 96.19 81 ASP A N 1
ATOM 639 C CA . ASP A 1 81 ? 0.750 5.757 -2.119 1.00 96.19 81 ASP A CA 1
ATOM 640 C C . ASP A 1 81 ? 0.754 4.550 -1.162 1.00 96.19 81 ASP A C 1
ATOM 642 O O . ASP A 1 81 ? -0.079 4.440 -0.260 1.00 96.19 81 ASP A O 1
ATOM 646 N N . CYS A 1 82 ? 1.740 3.658 -1.300 1.00 96.50 82 CYS A N 1
ATOM 647 C CA . CYS A 1 82 ? 1.909 2.510 -0.409 1.00 96.50 82 CYS A CA 1
ATOM 648 C C . CYS A 1 82 ? 2.464 2.911 0.963 1.00 96.50 82 CYS A C 1
ATOM 650 O O . CYS A 1 82 ? 2.185 2.241 1.957 1.00 96.50 82 CYS A O 1
ATOM 652 N N . LYS A 1 83 ? 3.296 3.956 1.028 1.00 95.88 83 LYS A N 1
ATOM 653 C CA . LYS A 1 83 ? 3.898 4.446 2.274 1.00 95.88 83 LYS A CA 1
ATOM 654 C C . LYS A 1 83 ? 2.886 5.155 3.162 1.00 95.88 83 LYS A C 1
ATOM 656 O O . LYS A 1 83 ? 2.949 5.001 4.378 1.00 95.88 83 LYS A O 1
ATOM 661 N N . TYR A 1 84 ? 1.981 5.917 2.563 1.00 95.88 84 TYR A N 1
ATOM 662 C CA . TYR A 1 84 ? 0.999 6.734 3.268 1.00 95.88 84 TYR A CA 1
ATOM 663 C C . TYR A 1 84 ? -0.272 5.963 3.613 1.00 95.88 84 TYR A C 1
ATOM 665 O O . TYR A 1 84 ? -1.029 6.390 4.489 1.00 95.88 84 TYR A O 1
ATOM 673 N N . TYR A 1 85 ? -0.490 4.811 2.979 1.00 95.06 85 TYR A N 1
ATOM 674 C CA . TYR A 1 85 ? -1.601 3.938 3.308 1.00 95.06 85 TYR A CA 1
ATOM 675 C C . TYR A 1 85 ? -1.466 3.330 4.723 1.00 95.06 85 TYR A C 1
ATOM 677 O O . TYR A 1 85 ? -0.407 2.792 5.057 1.00 95.06 85 TYR A O 1
ATOM 685 N N . PRO A 1 86 ? -2.545 3.294 5.531 1.00 95.75 86 PRO A N 1
ATOM 686 C CA . PRO A 1 86 ? -3.862 3.872 5.262 1.00 95.75 86 PRO A CA 1
ATOM 687 C C . PRO A 1 86 ? -3.959 5.362 5.624 1.00 95.75 86 PRO A C 1
ATOM 689 O O . PRO A 1 86 ? -3.355 5.839 6.592 1.00 95.75 86 PRO A O 1
ATOM 692 N N . VAL A 1 87 ? -4.792 6.093 4.874 1.00 96.12 87 VAL A N 1
ATOM 693 C CA . VAL A 1 87 ? -4.981 7.542 5.058 1.00 96.12 87 VAL A CA 1
ATOM 694 C C . VAL A 1 87 ? -6.208 7.850 5.918 1.00 96.12 87 VAL A C 1
ATOM 696 O O . VAL A 1 87 ? -6.105 8.594 6.894 1.00 96.12 87 VAL A O 1
ATOM 699 N N . THR A 1 88 ? -7.358 7.239 5.621 1.00 97.75 88 THR A N 1
ATOM 700 C CA . THR A 1 88 ? -8.604 7.480 6.367 1.00 97.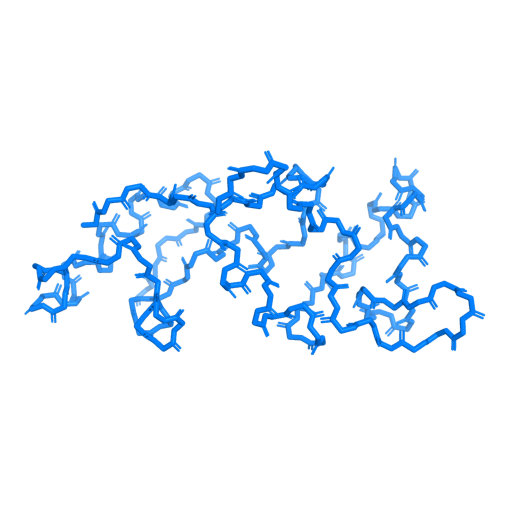75 88 THR A CA 1
ATOM 701 C C . THR A 1 88 ? -9.204 6.203 6.947 1.00 97.75 88 THR A C 1
ATOM 703 O O . THR A 1 88 ? -9.070 5.114 6.386 1.00 97.75 88 THR A O 1
ATOM 706 N N . ILE A 1 89 ? -9.939 6.335 8.054 1.00 98.06 89 ILE A N 1
ATOM 707 C CA . ILE A 1 89 ? -10.753 5.235 8.598 1.00 98.06 89 ILE A CA 1
ATOM 708 C C . ILE A 1 89 ? -11.813 4.776 7.591 1.00 98.06 89 ILE A C 1
ATOM 710 O O . ILE A 1 89 ? -12.090 3.585 7.501 1.00 98.06 89 ILE A O 1
ATOM 714 N N . GLU A 1 90 ? -12.375 5.691 6.802 1.00 98.00 90 GLU A N 1
ATOM 715 C CA . GLU A 1 90 ? -13.322 5.346 5.738 1.00 98.00 90 GLU A CA 1
ATOM 716 C C . GLU A 1 90 ? -12.681 4.450 4.671 1.00 98.00 90 GLU A C 1
ATOM 718 O O . GLU A 1 90 ? -13.263 3.428 4.310 1.00 98.00 90 GLU A O 1
ATOM 723 N N . GLN A 1 91 ? -11.453 4.763 4.242 1.00 97.19 91 GLN A N 1
ATOM 724 C CA . GLN A 1 91 ? -10.688 3.916 3.327 1.00 97.19 91 GLN A CA 1
ATOM 725 C C . GLN A 1 91 ? -10.433 2.539 3.944 1.00 97.19 91 GLN A C 1
ATOM 727 O O . GLN A 1 91 ? -10.687 1.521 3.309 1.00 97.19 91 GLN A O 1
ATOM 732 N N . MET A 1 92 ? -10.006 2.489 5.208 1.00 97.88 92 MET A N 1
ATOM 733 C CA . MET A 1 92 ? -9.792 1.221 5.908 1.00 97.88 92 MET A CA 1
ATOM 734 C C . MET A 1 92 ? -11.066 0.368 5.985 1.00 97.88 92 MET A C 1
ATOM 736 O O . MET A 1 92 ? -10.975 -0.852 5.873 1.00 97.88 92 MET A O 1
ATOM 740 N N . ILE A 1 93 ? -12.241 0.982 6.167 1.00 97.81 93 ILE A N 1
ATOM 741 C CA . ILE A 1 93 ? -13.534 0.281 6.152 1.00 97.81 93 ILE A CA 1
ATOM 742 C C . ILE A 1 93 ? -13.838 -0.238 4.743 1.00 97.81 93 ILE A C 1
ATOM 744 O O . ILE A 1 93 ? -14.176 -1.407 4.592 1.00 97.81 93 ILE A O 1
ATOM 748 N N . ALA A 1 94 ? -13.682 0.600 3.715 1.00 96.69 94 ALA A N 1
ATOM 749 C CA . ALA A 1 94 ? -13.911 0.219 2.319 1.00 96.69 94 ALA A CA 1
ATOM 750 C C . ALA A 1 94 ? -12.945 -0.873 1.815 1.00 96.69 94 ALA A C 1
ATOM 752 O O . ALA A 1 94 ? -13.230 -1.564 0.832 1.00 96.69 94 ALA A O 1
ATOM 753 N N . ASP A 1 95 ? -11.795 -1.015 2.472 1.00 96.50 95 ASP A N 1
ATOM 754 C CA . ASP A 1 95 ? -10.760 -2.002 2.169 1.00 96.50 95 ASP A CA 1
ATOM 755 C C . ASP A 1 95 ? -10.852 -3.260 3.049 1.00 96.50 95 ASP A C 1
ATOM 757 O O . ASP A 1 95 ? -9.978 -4.126 2.958 1.00 96.50 95 ASP A O 1
ATOM 761 N N . ASP A 1 96 ? -11.879 -3.368 3.904 1.00 96.19 96 ASP A N 1
ATOM 762 C CA . ASP A 1 96 ? -12.037 -4.442 4.893 1.00 96.19 96 ASP A CA 1
ATOM 763 C C . ASP A 1 96 ? -10.744 -4.675 5.701 1.00 96.19 96 ASP A C 1
ATOM 765 O O . ASP A 1 96 ? -10.293 -5.810 5.929 1.00 96.19 96 ASP A O 1
ATOM 769 N N . CYS A 1 97 ? -10.103 -3.570 6.097 1.00 97.69 97 CYS A N 1
ATOM 770 C CA . CYS A 1 97 ? -8.817 -3.578 6.773 1.00 97.69 97 CYS A CA 1
ATOM 771 C C . CYS A 1 97 ? -8.941 -4.225 8.150 1.00 97.69 97 CYS A C 1
ATOM 773 O O . CYS A 1 97 ? -9.630 -3.736 9.048 1.00 97.69 97 CYS A O 1
ATOM 775 N N . GLU A 1 98 ? -8.192 -5.307 8.346 1.00 97.12 98 GLU A N 1
ATOM 776 C CA . GLU A 1 98 ? -8.284 -6.103 9.564 1.00 97.12 98 GLU A CA 1
ATOM 777 C C . GLU A 1 98 ? -7.702 -5.402 10.785 1.00 97.12 98 GLU A C 1
ATOM 779 O O . GLU A 1 98 ? -7.960 -5.862 11.886 1.00 97.12 98 GLU A O 1
ATOM 784 N N . MET A 1 99 ? -6.962 -4.300 10.633 1.00 97.44 99 MET A N 1
ATOM 785 C CA . MET A 1 99 ? -6.483 -3.489 11.761 1.00 97.44 99 MET A CA 1
ATOM 786 C C . MET A 1 99 ? -7.631 -2.875 12.576 1.00 97.44 99 MET A C 1
ATOM 788 O O . MET A 1 99 ? -7.458 -2.599 13.767 1.00 97.44 99 MET A O 1
ATOM 792 N N . LEU A 1 100 ? -8.791 -2.653 11.945 1.00 98.25 100 LEU A N 1
ATOM 793 C CA . LEU A 1 100 ? -9.960 -2.066 12.588 1.00 98.25 100 LEU A CA 1
ATOM 794 C C . LEU A 1 100 ? -10.588 -3.031 13.598 1.00 98.25 100 LEU A C 1
ATOM 796 O O . LEU A 1 100 ? -10.843 -4.202 13.326 1.00 98.25 100 LEU A O 1
ATOM 800 N N . GLU A 1 101 ? -10.894 -2.501 14.775 1.00 97.69 101 GLU A N 1
ATOM 801 C CA . GLU A 1 101 ? -11.632 -3.179 15.832 1.00 97.69 101 GLU A CA 1
ATOM 802 C C . GLU A 1 101 ? -13.033 -2.567 15.989 1.00 97.69 101 GLU A C 1
ATOM 804 O O . GLU A 1 101 ? -13.299 -1.437 15.581 1.00 97.69 101 GLU A O 1
ATOM 809 N N . VAL A 1 102 ? -13.943 -3.267 16.678 1.00 97.62 102 VAL A N 1
ATOM 810 C CA . VAL A 1 102 ? -15.328 -2.796 16.903 1.00 97.62 102 VAL A CA 1
ATOM 811 C C . VAL A 1 102 ? -15.384 -1.393 17.531 1.00 97.62 102 VAL A C 1
ATOM 813 O O . VAL A 1 102 ? -16.283 -0.611 17.222 1.00 97.62 102 VAL A O 1
ATOM 816 N N . LYS A 1 103 ? -14.429 -1.051 18.407 1.00 97.38 103 LYS A N 1
ATOM 817 C CA . LYS A 1 103 ? -14.344 0.284 19.027 1.00 97.38 103 LYS A CA 1
ATOM 818 C C . LYS A 1 103 ? -14.030 1.387 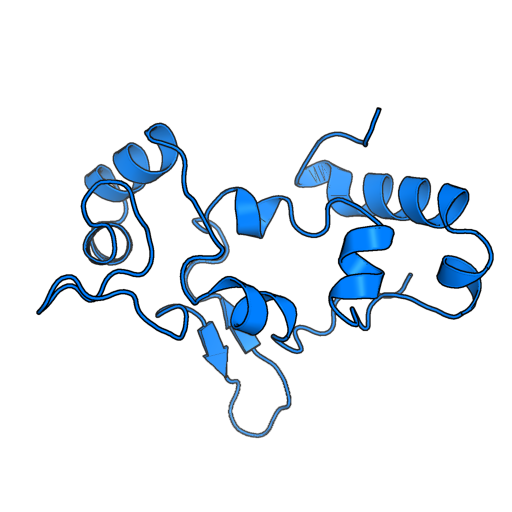18.009 1.00 97.38 103 LYS A C 1
ATOM 820 O O . LYS A 1 103 ? -14.545 2.491 18.159 1.00 97.38 103 LYS A O 1
ATOM 825 N N . ASP A 1 104 ? -13.247 1.070 16.979 1.00 97.94 104 ASP A N 1
ATOM 826 C CA . ASP A 1 104 ? -12.830 2.023 15.952 1.00 97.94 104 ASP A CA 1
ATOM 827 C C . ASP A 1 104 ? -14.030 2.376 15.057 1.00 97.94 104 ASP A C 1
ATOM 829 O O . ASP A 1 104 ? -14.289 3.547 14.790 1.00 97.94 104 ASP A O 1
ATOM 833 N N . LEU A 1 105 ? -14.846 1.372 14.713 1.00 97.00 105 LEU A N 1
ATOM 834 C CA . LEU A 1 105 ? -16.089 1.546 13.948 1.00 97.00 105 LEU A CA 1
ATOM 835 C C . LEU A 1 105 ? -17.151 2.356 14.707 1.00 97.00 105 LEU A C 1
ATOM 837 O O . LEU A 1 105 ? -17.918 3.106 14.108 1.00 97.00 105 LEU A O 1
ATOM 841 N N . ARG A 1 106 ? -17.212 2.216 16.037 1.00 97.75 106 ARG A N 1
ATOM 842 C CA . ARG A 1 106 ? -18.156 2.965 16.888 1.00 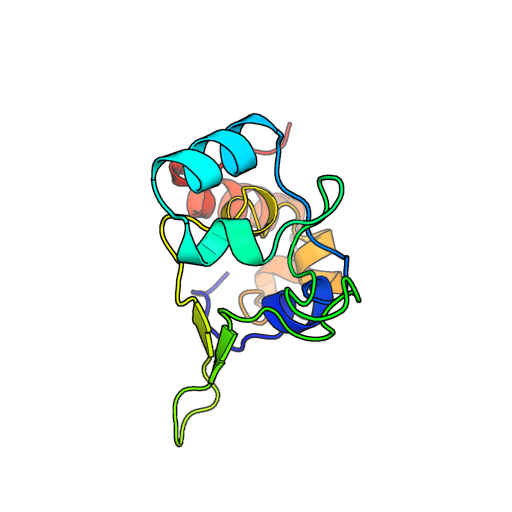97.75 106 ARG A CA 1
ATOM 843 C C . ARG A 1 106 ? -17.753 4.424 17.090 1.00 97.75 106 ARG A C 1
ATOM 845 O O . ARG A 1 106 ? -18.611 5.238 17.420 1.00 97.75 106 ARG A O 1
ATOM 852 N N . ASN A 1 107 ? -16.470 4.752 16.940 1.00 97.62 107 ASN A N 1
ATOM 853 C CA . ASN A 1 107 ? -15.953 6.101 17.141 1.00 97.62 107 ASN A CA 1
ATOM 854 C C . ASN A 1 107 ? -14.906 6.468 16.069 1.00 97.62 107 ASN A C 1
ATOM 856 O O . ASN A 1 107 ? -13.724 6.629 16.389 1.00 97.62 107 ASN A O 1
ATOM 860 N N . PRO A 1 108 ? -15.327 6.640 14.801 1.00 96.75 108 PRO A N 1
ATOM 861 C CA . PRO A 1 108 ? -14.408 6.822 13.676 1.00 96.75 108 PRO A CA 1
ATOM 862 C C . PRO A 1 108 ? -13.555 8.092 13.791 1.00 96.75 108 PRO A C 1
ATOM 864 O O . PRO A 1 108 ? -12.410 8.106 13.352 1.00 96.75 108 PRO A O 1
ATOM 867 N N . LYS A 1 109 ? -14.060 9.148 14.446 1.00 97.25 109 LYS A N 1
ATOM 868 C CA . LYS A 1 109 ? -13.283 10.377 14.689 1.00 97.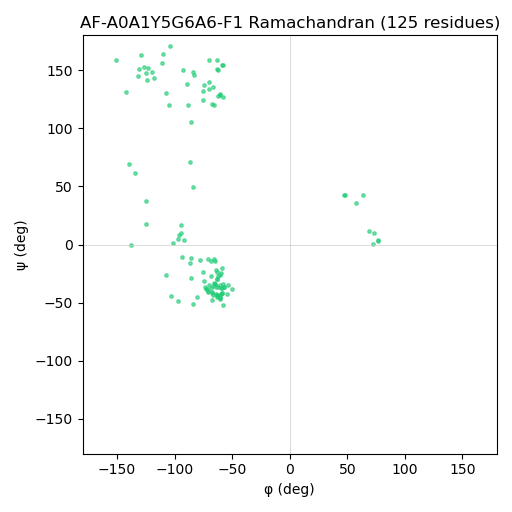25 109 LYS A CA 1
ATOM 869 C C . LYS A 1 109 ? -12.119 10.149 15.650 1.00 97.25 109 LYS A C 1
ATOM 871 O O . LYS A 1 109 ? -11.044 10.702 15.444 1.00 97.25 109 LYS A O 1
ATOM 876 N N . GLN A 1 110 ? -12.328 9.369 16.713 1.00 97.94 110 GLN A N 1
ATOM 877 C CA . GLN A 1 110 ? -11.232 9.008 17.612 1.00 97.94 110 GLN A CA 1
ATOM 878 C C . GLN A 1 110 ? -10.276 8.028 16.928 1.00 97.94 110 GLN A C 1
ATOM 880 O O . GLN A 1 110 ? -9.067 8.209 17.025 1.00 97.94 110 GLN A O 1
ATOM 885 N N . ALA A 1 111 ? -10.808 7.063 16.175 1.00 98.19 111 ALA A N 1
ATOM 886 C CA . ALA A 1 111 ? -10.000 6.116 15.419 1.00 98.19 111 ALA A CA 1
ATOM 887 C C . ALA A 1 111 ? -9.087 6.808 14.394 1.00 98.19 111 ALA A C 1
ATOM 889 O O . ALA A 1 111 ? -7.937 6.411 14.263 1.00 98.19 111 ALA A O 1
ATOM 890 N N . GLN A 1 112 ? -9.548 7.877 13.730 1.00 98.44 112 GLN A N 1
ATOM 891 C CA . GLN A 1 112 ? -8.709 8.665 12.821 1.00 98.44 112 GLN A CA 1
ATOM 892 C C . GLN A 1 112 ? -7.531 9.314 13.557 1.00 98.44 112 GLN A C 1
ATOM 894 O O . GLN A 1 112 ? -6.401 9.219 13.098 1.00 98.44 112 GLN A O 1
ATOM 899 N N . LYS A 1 113 ? -7.758 9.894 14.743 1.00 97.88 113 LYS A N 1
ATOM 900 C CA . LYS A 1 113 ? -6.669 10.454 15.565 1.00 97.88 113 LYS A CA 1
ATOM 901 C C . LYS A 1 113 ? -5.664 9.390 15.997 1.00 97.88 113 LYS A C 1
ATOM 903 O O . LYS A 1 113 ? -4.476 9.678 16.114 1.00 97.88 113 LYS A O 1
ATOM 908 N N . ASP A 1 114 ? -6.141 8.184 16.289 1.00 97.56 114 ASP A N 1
ATOM 909 C CA . ASP A 1 114 ? -5.279 7.067 16.667 1.00 97.56 114 ASP A CA 1
ATOM 910 C C . ASP A 1 114 ? -4.491 6.549 15.451 1.00 97.56 114 ASP A C 1
ATOM 912 O O . ASP A 1 114 ? -3.299 6.273 15.576 1.00 97.56 114 ASP A O 1
ATOM 916 N N . LEU A 1 115 ? -5.116 6.509 14.269 1.00 97.94 115 LEU A N 1
ATOM 917 C CA . LEU A 1 115 ? -4.456 6.210 12.999 1.00 97.94 115 LEU A CA 1
ATOM 918 C C . LEU A 1 115 ? -3.365 7.235 12.675 1.00 97.94 115 LEU A C 1
ATOM 920 O O . LEU A 1 115 ? -2.254 6.857 12.325 1.00 97.94 115 LEU A O 1
ATOM 924 N N . ASP A 1 116 ? -3.653 8.524 12.820 1.00 97.69 116 ASP A N 1
ATOM 925 C CA . ASP A 1 116 ? -2.691 9.584 12.515 1.00 97.69 116 ASP A CA 1
ATOM 926 C C . ASP A 1 116 ? -1.473 9.537 13.448 1.00 97.69 116 ASP A C 1
ATOM 928 O O . ASP A 1 116 ? -0.352 9.791 13.017 1.00 97.69 116 ASP A O 1
ATOM 932 N N . LYS A 1 117 ? -1.664 9.137 14.713 1.00 96.94 117 LYS A N 1
ATOM 933 C CA . LYS A 1 117 ? -0.545 8.858 15.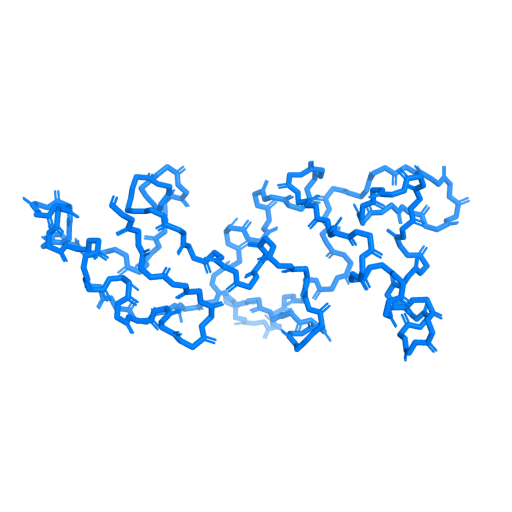626 1.00 96.94 117 LYS A CA 1
ATOM 934 C C . LYS A 1 117 ? 0.258 7.634 15.197 1.00 96.94 117 LYS A C 1
ATOM 936 O O . LYS A 1 117 ? 1.479 7.664 15.288 1.00 96.94 117 LYS A O 1
ATOM 941 N N . LEU A 1 118 ? -0.413 6.567 14.759 1.00 96.19 118 LEU A N 1
ATOM 942 C CA . LEU A 1 118 ? 0.244 5.347 14.281 1.00 96.19 118 LEU A CA 1
ATOM 943 C C . LEU A 1 118 ? 1.083 5.613 13.022 1.00 96.19 118 LEU A C 1
ATOM 945 O O . LEU A 1 118 ? 2.157 5.044 12.866 1.00 96.19 118 LEU A O 1
ATOM 949 N N . MET A 1 119 ? 0.601 6.494 12.144 1.00 96.06 119 MET A N 1
ATOM 950 C CA . MET A 1 119 ? 1.206 6.790 10.844 1.00 96.06 119 MET A CA 1
ATOM 951 C C . MET A 1 119 ? 2.160 7.993 10.860 1.00 96.06 119 MET A C 1
ATOM 953 O O . MET A 1 119 ? 2.591 8.419 9.790 1.00 96.06 119 MET A O 1
ATOM 957 N N . VAL A 1 120 ? 2.520 8.520 12.037 1.00 96.62 120 VAL A N 1
ATOM 958 C CA . VAL A 1 120 ? 3.296 9.769 12.185 1.00 96.62 120 VAL A CA 1
ATOM 959 C C . VAL A 1 120 ? 4.657 9.744 11.478 1.00 96.62 120 VAL A C 1
ATOM 961 O O . VAL A 1 120 ? 5.076 10.754 10.922 1.00 96.62 120 VAL A O 1
ATOM 964 N N . ASP A 1 121 ? 5.318 8.585 11.432 1.00 94.50 121 ASP A N 1
ATOM 965 C CA . ASP A 1 121 ? 6.607 8.422 10.741 1.00 94.50 121 ASP A CA 1
ATOM 966 C C . ASP A 1 121 ? 6.451 8.298 9.216 1.00 94.50 121 ASP A C 1
ATOM 968 O O . ASP A 1 121 ? 7.427 8.365 8.468 1.00 94.50 121 ASP A O 1
ATOM 972 N N . SER A 1 122 ? 5.224 8.073 8.744 1.00 94.06 122 SER A N 1
ATOM 973 C CA . SER A 1 122 ? 4.919 7.872 7.330 1.00 94.06 122 SER A CA 1
ATOM 974 C C . SER A 1 122 ? 4.305 9.110 6.692 1.00 94.06 122 SER A C 1
ATOM 976 O O . SER A 1 122 ? 4.723 9.457 5.596 1.00 94.06 122 SER A O 1
ATOM 978 N N . ARG A 1 123 ? 3.348 9.780 7.346 1.00 95.06 123 ARG A N 1
ATOM 979 C CA . ARG A 1 123 ? 2.617 10.937 6.801 1.00 95.06 123 ARG A CA 1
ATOM 980 C C . ARG A 1 123 ? 2.159 11.902 7.903 1.00 95.06 123 ARG A C 1
ATOM 982 O O . ARG A 1 123 ? 2.004 11.477 9.049 1.00 95.06 123 ARG A O 1
ATOM 989 N N . PRO A 1 124 ? 1.874 13.177 7.577 1.00 95.50 124 PRO A N 1
ATOM 990 C CA . PRO A 1 124 ? 1.213 14.074 8.518 1.00 95.50 124 PRO A CA 1
ATOM 991 C C . PRO A 1 124 ? -0.213 13.595 8.881 1.00 95.50 124 PRO A C 1
ATOM 993 O O . PRO A 1 124 ? -0.828 12.822 8.129 1.00 95.50 124 PRO A O 1
ATOM 996 N N . 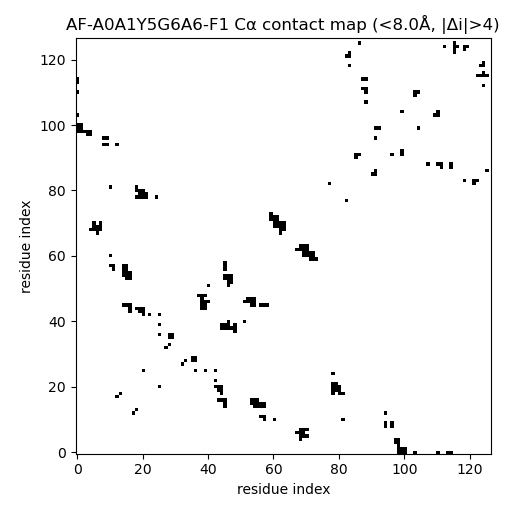PRO A 1 125 ? -0.754 14.058 10.026 1.00 95.44 125 PRO A N 1
ATOM 997 C CA . PRO A 1 125 ? -2.160 13.873 10.383 1.00 95.44 125 PRO A CA 1
ATOM 998 C C . PRO A 1 125 ? -3.110 14.473 9.345 1.00 95.44 125 PRO A C 1
ATOM 1000 O O . PRO A 1 125 ? -2.746 15.425 8.655 1.00 95.44 125 PRO A O 1
ATOM 1003 N N . LEU A 1 126 ? -4.335 13.945 9.270 1.00 90.62 126 LEU A N 1
ATOM 1004 C CA . LEU A 1 126 ? -5.386 14.557 8.459 1.00 90.62 126 LEU A CA 1
ATOM 1005 C C . LEU A 1 126 ? -5.846 15.882 9.091 1.00 90.62 126 LEU A C 1
ATOM 1007 O O . LEU A 1 126 ? -5.984 15.961 10.316 1.00 90.62 126 LEU A O 1
ATOM 1011 N N . GLU A 1 127 ? -6.087 16.896 8.257 1.00 76.88 127 GLU A N 1
ATOM 1012 C CA . GLU A 1 127 ? -6.637 18.198 8.678 1.00 76.88 127 GLU A CA 1
ATOM 1013 C C . GLU A 1 127 ? -8.129 18.131 9.045 1.00 76.88 127 GLU A C 1
ATOM 1015 O O . GLU A 1 127 ? -8.896 17.410 8.362 1.00 76.88 127 GLU A O 1
#

Secondary structure (DSSP, 8-state):
-PPP----HHHHHHTTT-----HHHHHHHHHH-HHHHTTEETTEESB-TTT-PBPSS-TTEEEPTTSS-EEETTTTS--HHHHH----HHHHHHTT-TT--HHHHH-HHHHHHHHHHHTTTTSPPP-

Radius of gyration: 15.81 Å; Cα contacts (8 Å, |Δi|>4): 156; chains: 1; bounding box: 38×40×42 Å

Foldseek 3Di:
DADAPQLCLVQLVCQQQNDFADPVLLVCCVPPPVVQNCQDDPRTGNADNPPRHRDSHRPQWADDPPDSHTDGNCVVSDGLVVLCPPQAPVVCVVSVPPRDDPVCVVPVVVVLVVVQVVSVVRDHRDD

Solvent-accessible surface area (backbone atoms only — not comparable to full-atom values): 7482 Å² total; per-residue (Å²): 107,56,74,81,76,40,65,42,58,62,59,56,70,30,23,52,71,65,53,57,53,55,72,67,57,50,53,48,23,58,76,76,32,58,85,58,36,51,24,48,52,97,78,39,50,39,22,36,73,90,75,68,44,78,28,64,56,44,92,44,64,40,75,44,87,98,51,82,32,43,45,63,76,44,70,94,73,52,41,60,60,67,53,43,55,82,82,47,58,68,55,37,58,79,55,70,42,78,30,63,39,76,67,28,74,77,35,50,73,60,36,37,58,52,47,30,63,75,37,53,92,59,37,81,62,86,133

pLDDT: mean 96.78, std 2.14, range [76.88, 98.5]